Protein AF-A0AAU5W952-F1 (afdb_monomer_lite)

Structure (mmCIF, N/CA/C/O backbone):
data_AF-A0AAU5W952-F1
#
_entry.id   AF-A0AAU5W952-F1
#
loop_
_atom_site.group_PDB
_atom_site.id
_atom_site.type_symbol
_atom_site.label_atom_id
_atom_site.label_alt_id
_atom_site.label_comp_id
_atom_site.label_asym_id
_atom_site.label_entity_id
_atom_site.label_seq_id
_atom_site.pdbx_PDB_ins_code
_atom_site.Cartn_x
_atom_site.Cartn_y
_atom_site.Cartn_z
_atom_site.occupancy
_atom_site.B_iso_or_equiv
_atom_site.auth_seq_id
_atom_site.auth_comp_id
_atom_site.auth_asym_id
_atom_site.auth_atom_id
_atom_site.pdbx_PDB_model_num
ATOM 1 N N . MET A 1 1 ? 18.953 0.264 11.574 1.00 36.84 1 MET A N 1
ATOM 2 C CA . MET A 1 1 ? 18.766 -0.074 10.149 1.00 36.84 1 MET A CA 1
ATOM 3 C C . MET A 1 1 ? 18.154 -1.458 10.103 1.00 36.84 1 MET A C 1
ATOM 5 O O . MET A 1 1 ? 18.883 -2.439 10.081 1.00 36.84 1 MET A O 1
ATOM 9 N N . THR A 1 2 ? 16.836 -1.550 10.247 1.00 43.88 2 THR A N 1
ATOM 10 C CA . THR A 1 2 ? 16.136 -2.835 10.165 1.00 43.88 2 THR A CA 1
ATOM 11 C C . THR A 1 2 ? 15.652 -2.929 8.740 1.00 43.88 2 THR A C 1
ATOM 13 O O . THR A 1 2 ? 14.766 -2.181 8.336 1.00 43.88 2 THR A O 1
ATOM 16 N N . SER A 1 3 ? 16.355 -3.734 7.957 1.00 44.22 3 SER A N 1
ATOM 17 C CA . SER A 1 3 ? 16.050 -3.959 6.563 1.00 44.22 3 SER A CA 1
ATOM 18 C C . SER A 1 3 ? 14.567 -4.240 6.370 1.00 44.22 3 SER A C 1
ATOM 20 O O . SER A 1 3 ? 13.983 -5.133 6.985 1.00 44.22 3 SER A O 1
ATOM 22 N N . ALA A 1 4 ? 13.983 -3.470 5.469 1.00 56.25 4 ALA A N 1
ATOM 23 C CA . ALA A 1 4 ? 12.751 -3.780 4.783 1.00 56.25 4 ALA A CA 1
ATOM 24 C C . ALA A 1 4 ? 12.935 -5.022 3.874 1.00 56.25 4 ALA A C 1
ATOM 26 O O . ALA A 1 4 ? 12.763 -4.943 2.662 1.00 56.25 4 ALA A O 1
ATOM 27 N N . ASP A 1 5 ? 13.328 -6.166 4.443 1.00 61.19 5 ASP A N 1
ATOM 28 C CA . ASP A 1 5 ? 13.640 -7.424 3.737 1.00 61.19 5 ASP A CA 1
ATOM 29 C C . ASP A 1 5 ? 12.364 -8.223 3.408 1.00 61.19 5 ASP A C 1
ATOM 31 O O . ASP A 1 5 ? 12.259 -9.427 3.638 1.00 61.19 5 ASP A O 1
ATOM 35 N N . GLY A 1 6 ? 11.341 -7.540 2.898 1.00 66.19 6 GLY A N 1
ATOM 36 C CA . GLY A 1 6 ? 10.163 -8.183 2.322 1.00 66.19 6 GLY A CA 1
ATOM 37 C C . GLY A 1 6 ? 10.319 -8.363 0.810 1.00 66.19 6 GLY A C 1
ATOM 38 O O . GLY A 1 6 ? 11.065 -7.613 0.177 1.00 66.19 6 GLY A O 1
ATOM 39 N N . PRO A 1 7 ? 9.599 -9.312 0.183 1.00 84.56 7 PRO A N 1
ATOM 40 C CA . PRO A 1 7 ? 9.556 -9.378 -1.269 1.00 84.56 7 PRO A CA 1
ATOM 41 C C . PRO A 1 7 ? 8.957 -8.080 -1.825 1.00 84.56 7 PRO A C 1
ATOM 43 O O . PRO A 1 7 ? 7.871 -7.645 -1.430 1.00 84.56 7 PRO A O 1
ATOM 46 N N . TRP A 1 8 ? 9.686 -7.469 -2.752 1.00 87.31 8 TRP A N 1
ATOM 47 C CA . TRP A 1 8 ? 9.228 -6.316 -3.513 1.00 87.31 8 TRP A CA 1
ATOM 48 C C . TRP A 1 8 ? 8.293 -6.791 -4.623 1.00 87.31 8 TRP A C 1
ATOM 50 O O . TRP A 1 8 ? 8.650 -7.664 -5.413 1.00 87.31 8 TRP A O 1
ATOM 60 N N . ILE A 1 9 ? 7.093 -6.224 -4.683 1.00 89.44 9 ILE A N 1
ATOM 61 C CA . ILE A 1 9 ? 6.037 -6.632 -5.610 1.00 89.44 9 ILE A CA 1
ATOM 62 C C . ILE A 1 9 ? 5.669 -5.498 -6.557 1.00 89.44 9 ILE A C 1
ATOM 64 O O . ILE A 1 9 ? 5.713 -4.323 -6.201 1.00 89.44 9 ILE A O 1
ATOM 68 N N . ALA A 1 10 ? 5.280 -5.837 -7.783 1.00 90.38 10 ALA A N 1
ATOM 69 C CA . ALA A 1 10 ? 4.871 -4.836 -8.760 1.00 90.38 10 ALA A CA 1
ATOM 70 C C . ALA A 1 10 ? 3.585 -4.119 -8.322 1.00 90.38 10 ALA A C 1
ATOM 72 O O . ALA A 1 10 ? 2.711 -4.713 -7.689 1.00 90.38 10 ALA A O 1
ATOM 73 N N . GLY A 1 11 ? 3.410 -2.864 -8.752 1.00 87.12 11 GLY A N 1
ATOM 74 C CA . GLY A 1 11 ? 2.211 -2.077 -8.435 1.00 87.12 11 GLY A CA 1
ATOM 75 C C . GLY A 1 11 ? 0.884 -2.784 -8.737 1.00 87.12 11 GLY A C 1
ATOM 76 O O . GLY A 1 11 ? -0.073 -2.635 -7.983 1.00 87.12 11 GLY A O 1
ATOM 77 N N . ARG A 1 12 ? 0.816 -3.605 -9.794 1.00 88.50 12 ARG A N 1
ATOM 78 C CA . ARG A 1 12 ? -0.388 -4.394 -10.108 1.00 88.50 12 ARG A CA 1
ATOM 79 C C . ARG A 1 12 ? -0.727 -5.400 -9.005 1.00 88.50 12 ARG A C 1
ATOM 81 O O . ARG A 1 12 ? -1.893 -5.547 -8.660 1.00 88.50 12 ARG A O 1
ATOM 88 N N . GLU A 1 13 ? 0.276 -6.079 -8.465 1.00 89.38 13 GLU A N 1
ATOM 89 C CA . GLU A 1 13 ? 0.102 -7.054 -7.387 1.00 89.38 13 GLU A CA 1
ATOM 90 C C . GLU A 1 13 ? -0.234 -6.350 -6.070 1.00 89.38 13 GLU A C 1
ATOM 92 O O . GLU A 1 13 ? -1.189 -6.727 -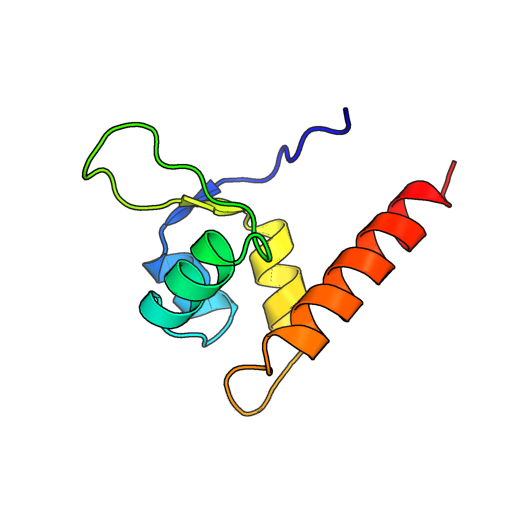5.399 1.00 89.38 13 GLU A O 1
ATOM 97 N N . ALA A 1 14 ? 0.457 -5.247 -5.767 1.00 88.00 14 ALA A N 1
ATOM 98 C CA . ALA A 1 14 ? 0.142 -4.385 -4.628 1.00 88.00 14 ALA A CA 1
ATOM 99 C C . ALA A 1 14 ? -1.311 -3.881 -4.664 1.00 88.00 14 ALA A C 1
ATOM 101 O O . ALA A 1 14 ? -2.011 -3.887 -3.651 1.00 88.00 14 ALA A O 1
ATOM 102 N N . SER A 1 15 ? -1.787 -3.498 -5.850 1.00 87.12 15 SER A N 1
ATOM 103 C CA . SER A 1 15 ? -3.175 -3.099 -6.078 1.00 87.12 15 SER A CA 1
ATOM 104 C C . SER A 1 15 ? -4.154 -4.253 -5.856 1.00 87.12 15 SER A C 1
ATOM 106 O O . SER A 1 15 ? -5.211 -4.043 -5.271 1.00 87.12 15 SER A O 1
ATOM 108 N N . GLY A 1 16 ? -3.794 -5.477 -6.255 1.00 88.00 16 GLY A N 1
ATOM 109 C CA . GLY A 1 16 ? -4.602 -6.671 -5.997 1.00 88.00 16 GLY A CA 1
ATOM 110 C C . GLY A 1 16 ? -4.716 -7.025 -4.511 1.00 88.00 16 GLY A C 1
ATOM 111 O O . GLY A 1 16 ? -5.786 -7.432 -4.074 1.00 88.00 16 GLY A O 1
ATOM 112 N N . ILE A 1 17 ? -3.645 -6.831 -3.736 1.00 86.62 17 ILE A N 1
ATOM 113 C CA . ILE A 1 17 ? -3.624 -7.096 -2.287 1.00 86.62 17 ILE A CA 1
ATOM 114 C C . ILE A 1 17 ? -4.437 -6.046 -1.525 1.00 86.62 17 ILE A C 1
ATOM 116 O O . ILE A 1 17 ? -5.240 -6.378 -0.660 1.00 86.62 17 ILE A O 1
ATOM 120 N N . THR A 1 18 ? -4.228 -4.770 -1.848 1.00 83.81 18 THR A N 1
ATOM 121 C CA . THR A 1 18 ? -4.804 -3.645 -1.095 1.00 83.81 18 THR A CA 1
ATOM 122 C C . THR A 1 18 ? -6.181 -3.206 -1.588 1.00 83.81 18 THR A C 1
ATOM 124 O O . THR A 1 18 ? -6.885 -2.491 -0.881 1.00 83.81 18 THR A O 1
ATOM 127 N N . GLY A 1 19 ? -6.548 -3.540 -2.829 1.00 85.69 19 GLY A N 1
ATOM 128 C CA . GLY A 1 19 ? -7.686 -2.937 -3.528 1.00 85.69 19 GLY A CA 1
ATOM 129 C C . GLY A 1 19 ? -7.461 -1.474 -3.940 1.00 85.69 19 GLY A C 1
ATOM 130 O O . GLY A 1 19 ? -8.374 -0.827 -4.452 1.00 85.69 19 GLY A O 1
ATOM 131 N N . ILE A 1 20 ? -6.260 -0.923 -3.728 1.00 84.75 20 ILE A N 1
ATOM 132 C CA . ILE A 1 20 ? -5.946 0.486 -3.982 1.00 84.75 20 ILE A CA 1
ATOM 133 C C . ILE A 1 20 ? -5.398 0.641 -5.406 1.00 84.75 20 ILE A C 1
ATOM 135 O O . ILE A 1 20 ? -4.512 -0.115 -5.809 1.00 84.75 20 ILE A O 1
ATOM 139 N N . PRO A 1 21 ? -5.855 1.631 -6.196 1.00 86.31 21 PRO A N 1
ATOM 140 C CA . PRO A 1 21 ? -5.310 1.871 -7.528 1.00 86.31 21 PRO A CA 1
ATOM 141 C C . PRO A 1 21 ? -3.817 2.222 -7.496 1.00 86.31 21 PRO A C 1
ATOM 143 O O . PRO A 1 21 ? -3.369 3.016 -6.670 1.00 86.31 21 PRO A O 1
ATOM 146 N N . THR A 1 22 ? -3.055 1.737 -8.476 1.00 85.88 22 THR A N 1
ATOM 147 C CA . THR A 1 22 ? -1.606 1.997 -8.606 1.00 85.88 22 THR A CA 1
ATOM 148 C C . THR A 1 22 ? -1.232 3.480 -8.609 1.00 85.88 22 THR A C 1
ATOM 150 O O . THR A 1 22 ? -0.200 3.852 -8.062 1.00 85.88 22 THR A O 1
ATOM 153 N N . LYS A 1 23 ? -2.082 4.352 -9.164 1.00 86.00 23 LYS A N 1
ATOM 154 C CA . LYS A 1 23 ? -1.884 5.813 -9.118 1.00 86.00 23 LYS A CA 1
ATOM 155 C C . LYS A 1 23 ? -1.928 6.379 -7.695 1.00 86.00 23 LYS A C 1
ATOM 157 O O . LYS A 1 23 ? -1.215 7.329 -7.395 1.00 86.00 23 LYS A O 1
ATOM 162 N N . VAL A 1 24 ? -2.766 5.814 -6.827 1.00 84.94 24 VAL A N 1
ATOM 163 C CA . VAL A 1 24 ? -2.859 6.229 -5.421 1.00 84.94 24 VAL A CA 1
ATOM 164 C C . VAL A 1 24 ? -1.628 5.746 -4.659 1.00 84.94 24 VAL A C 1
ATOM 166 O O . VAL A 1 24 ? -1.051 6.529 -3.913 1.00 84.94 24 VAL A O 1
ATOM 169 N N . LEU A 1 25 ? -1.169 4.517 -4.924 1.00 84.69 25 LEU A N 1
ATOM 170 C CA . LEU A 1 25 ? 0.089 3.999 -4.374 1.00 84.69 25 LEU A CA 1
ATOM 171 C C . LEU A 1 25 ? 1.286 4.871 -4.787 1.00 84.69 25 LEU A C 1
ATOM 173 O O . LEU A 1 25 ? 2.087 5.244 -3.940 1.00 84.69 25 LEU A O 1
ATOM 177 N N . ALA A 1 26 ? 1.379 5.273 -6.058 1.00 86.00 26 ALA A N 1
ATOM 178 C CA . ALA A 1 26 ? 2.413 6.206 -6.514 1.00 86.00 26 ALA A CA 1
ATOM 179 C C . ALA A 1 26 ? 2.344 7.551 -5.771 1.00 86.00 26 ALA A C 1
ATOM 181 O O . ALA A 1 26 ? 3.345 8.017 -5.250 1.00 86.00 26 ALA A O 1
ATOM 182 N N . ARG A 1 27 ? 1.150 8.134 -5.615 1.00 85.19 27 ARG A N 1
ATOM 183 C CA . ARG A 1 27 ? 0.984 9.383 -4.855 1.00 85.19 27 ARG A CA 1
ATOM 184 C C . ARG A 1 27 ? 1.392 9.249 -3.383 1.00 85.19 27 ARG A C 1
ATOM 186 O O . ARG A 1 27 ? 1.831 10.217 -2.770 1.00 85.19 27 ARG A O 1
ATOM 193 N N . TRP A 1 28 ? 1.176 8.086 -2.778 1.00 84.81 28 TRP A N 1
ATOM 194 C CA . TRP A 1 28 ? 1.573 7.834 -1.392 1.00 84.81 28 TRP A CA 1
ATOM 195 C C . TRP A 1 28 ? 3.075 7.659 -1.242 1.00 84.81 28 TRP A C 1
ATOM 197 O O . TRP A 1 28 ? 3.632 8.114 -0.247 1.00 84.81 28 TRP A O 1
ATOM 207 N N . GLU A 1 29 ? 3.720 7.047 -2.227 1.00 85.06 29 GLU A N 1
ATOM 208 C CA . GLU A 1 29 ? 5.174 6.988 -2.311 1.00 85.06 29 GLU A CA 1
ATOM 209 C C . GLU A 1 29 ? 5.778 8.387 -2.488 1.00 85.06 29 GLU A C 1
ATOM 211 O O . GLU A 1 29 ? 6.644 8.758 -1.704 1.00 85.06 29 GLU A O 1
ATOM 216 N N . GLU A 1 30 ? 5.258 9.212 -3.403 1.00 83.75 30 GLU A N 1
ATOM 217 C CA . GLU A 1 30 ? 5.685 10.614 -3.563 1.00 83.75 30 GLU A CA 1
ATOM 218 C C . GLU A 1 30 ? 5.510 11.430 -2.269 1.00 83.75 30 GLU A C 1
ATOM 220 O O . GLU A 1 30 ? 6.264 12.362 -1.994 1.00 83.75 30 GLU A O 1
ATOM 225 N N . ALA A 1 31 ? 4.522 11.071 -1.444 1.00 79.88 31 ALA A N 1
ATOM 226 C CA . ALA A 1 31 ? 4.286 11.670 -0.133 1.00 79.88 31 ALA A CA 1
ATOM 227 C C . ALA A 1 31 ? 5.142 11.060 1.001 1.00 79.88 31 ALA A C 1
ATOM 229 O O . ALA A 1 31 ? 5.003 11.484 2.153 1.00 79.88 31 ALA A O 1
ATOM 230 N N . GLY A 1 32 ? 5.985 10.063 0.707 1.00 81.50 32 GLY A N 1
ATOM 231 C CA . GLY A 1 32 ? 6.840 9.359 1.668 1.00 81.50 32 GLY A CA 1
ATOM 232 C C . GLY A 1 32 ? 6.075 8.500 2.678 1.00 81.50 32 GLY A C 1
ATOM 233 O O . GLY A 1 32 ? 6.531 8.320 3.803 1.00 81.50 32 GLY A O 1
ATOM 234 N N . VAL A 1 33 ? 4.870 8.041 2.326 1.00 81.38 33 VAL A N 1
ATOM 235 C CA . VAL A 1 33 ? 4.000 7.258 3.219 1.00 81.38 33 VAL A CA 1
ATOM 236 C C . VAL A 1 33 ? 4.246 5.762 3.093 1.00 81.38 33 VAL A C 1
ATOM 238 O O . VAL A 1 33 ? 4.112 5.058 4.086 1.00 81.38 33 VAL A O 1
ATOM 241 N N . ILE A 1 34 ? 4.589 5.288 1.898 1.00 83.31 34 ILE A N 1
ATOM 242 C CA . ILE A 1 34 ? 4.915 3.885 1.630 1.00 83.31 34 ILE A CA 1
ATOM 243 C C . ILE A 1 34 ? 6.282 3.801 0.962 1.00 83.31 34 ILE A C 1
ATOM 245 O O . ILE A 1 34 ? 6.691 4.721 0.250 1.00 83.31 34 ILE A O 1
ATOM 249 N N . SER A 1 35 ? 6.962 2.684 1.162 1.00 83.62 35 SER A N 1
ATOM 250 C CA . SER A 1 35 ? 8.246 2.398 0.547 1.00 83.62 35 SER A CA 1
ATOM 251 C C . SER A 1 35 ? 8.044 1.857 -0.867 1.00 83.62 35 SER A C 1
ATOM 253 O O . SER A 1 35 ? 7.296 0.898 -1.091 1.00 83.62 35 SER A O 1
ATOM 255 N N . ALA A 1 36 ? 8.766 2.428 -1.829 1.00 85.19 36 ALA A N 1
ATOM 256 C CA . ALA A 1 36 ? 8.893 1.847 -3.156 1.00 85.19 36 ALA A CA 1
ATOM 257 C C . ALA A 1 36 ? 10.348 1.837 -3.623 1.00 85.19 36 ALA A C 1
ATOM 259 O O . ALA A 1 36 ? 11.134 2.719 -3.281 1.00 85.19 36 ALA A O 1
ATOM 260 N N . LEU A 1 37 ? 10.681 0.850 -4.448 1.00 84.69 37 LEU A N 1
ATOM 261 C CA . LEU A 1 37 ? 11.910 0.806 -5.222 1.00 84.69 37 LEU A CA 1
ATOM 262 C C . LEU A 1 37 ? 11.619 1.112 -6.684 1.00 84.69 37 LEU A C 1
ATOM 264 O O . LEU A 1 37 ? 10.695 0.565 -7.294 1.00 84.69 37 LEU A O 1
ATOM 268 N N . GLN A 1 38 ? 12.481 1.939 -7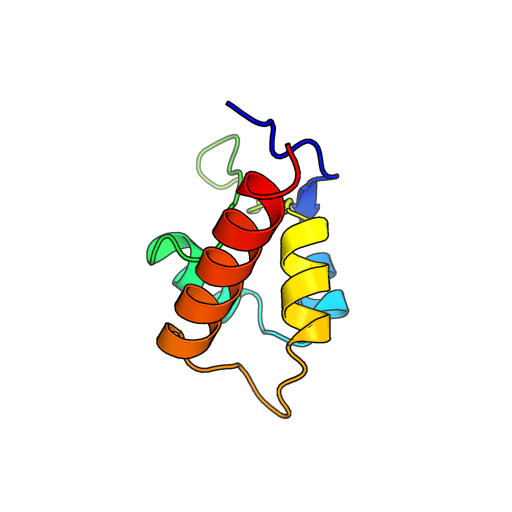.261 1.00 81.44 38 GLN A N 1
ATOM 269 C CA . GLN A 1 38 ? 12.588 2.128 -8.696 1.00 81.44 38 GLN A CA 1
ATOM 270 C C . GLN A 1 38 ? 14.070 2.039 -9.067 1.00 81.44 38 GLN A C 1
ATOM 272 O O . GLN A 1 38 ? 14.834 2.972 -8.850 1.00 81.44 38 GLN A O 1
ATOM 277 N N . ASN A 1 39 ? 14.485 0.879 -9.583 1.00 69.94 39 ASN A N 1
ATOM 278 C CA . ASN A 1 39 ? 15.904 0.588 -9.825 1.00 69.94 39 ASN A CA 1
ATOM 279 C C . ASN A 1 39 ? 16.510 1.400 -10.982 1.00 69.94 39 ASN A C 1
ATOM 281 O O . ASN A 1 39 ? 17.720 1.596 -11.011 1.00 69.94 39 ASN A O 1
ATOM 285 N N . VAL A 1 40 ? 15.692 1.849 -11.938 1.00 75.50 40 VAL A N 1
ATOM 286 C CA . VAL A 1 40 ? 16.110 2.691 -13.069 1.00 75.50 40 VAL A CA 1
ATOM 287 C C . VAL A 1 40 ? 15.007 3.677 -13.433 1.00 75.50 40 VAL A C 1
ATOM 289 O O . VAL A 1 40 ? 13.823 3.406 -13.217 1.00 75.50 40 VAL A O 1
ATOM 292 N N . GLU A 1 41 ? 15.385 4.806 -14.025 1.00 68.31 41 GLU A N 1
ATOM 293 C CA . GLU A 1 41 ? 14.435 5.767 -14.581 1.00 68.31 41 GLU A CA 1
ATOM 294 C C . GLU A 1 41 ? 13.529 5.051 -15.606 1.00 68.31 41 GLU A C 1
ATOM 296 O O . GLU A 1 41 ? 14.018 4.372 -16.508 1.00 68.31 41 GLU A O 1
ATOM 301 N N . ASN A 1 42 ? 12.206 5.151 -15.438 1.00 72.94 42 ASN A N 1
ATOM 302 C CA . ASN A 1 42 ? 11.168 4.423 -16.195 1.00 72.94 42 ASN A CA 1
ATOM 303 C C . ASN A 1 42 ? 10.965 2.928 -15.870 1.00 72.94 42 ASN A C 1
ATOM 305 O O . ASN A 1 42 ? 10.090 2.304 -16.474 1.00 72.94 42 ASN A O 1
ATOM 309 N N . ALA A 1 43 ? 11.673 2.337 -14.900 1.00 78.00 43 ALA A N 1
ATOM 310 C CA . ALA A 1 43 ? 11.293 1.004 -14.420 1.00 78.00 43 ALA A CA 1
ATOM 311 C C . ALA A 1 43 ? 9.943 1.027 -13.686 1.00 78.00 43 ALA A C 1
ATOM 313 O O . ALA A 1 43 ? 9.595 2.034 -13.055 1.00 78.00 43 ALA A O 1
ATOM 314 N N . PRO A 1 44 ? 9.193 -0.092 -13.714 1.00 79.19 44 PRO A N 1
ATOM 315 C CA . PRO A 1 44 ? 8.002 -0.245 -12.896 1.00 79.19 44 PRO A CA 1
ATOM 316 C C . PRO A 1 44 ? 8.355 -0.110 -11.410 1.00 79.19 44 PRO A C 1
ATOM 318 O O . PRO A 1 44 ? 9.302 -0.729 -10.927 1.00 79.19 44 PRO A O 1
ATOM 321 N N . ARG A 1 45 ? 7.563 0.691 -10.689 1.00 86.06 45 ARG A N 1
ATOM 322 C CA . ARG A 1 45 ? 7.690 0.856 -9.238 1.00 86.06 45 ARG A CA 1
ATOM 323 C C . ARG A 1 45 ? 7.346 -0.460 -8.540 1.00 86.06 45 ARG A C 1
ATOM 325 O O . ARG A 1 45 ? 6.296 -1.058 -8.809 1.00 86.06 45 ARG A O 1
ATOM 332 N N . LEU A 1 46 ? 8.233 -0.887 -7.651 1.00 89.62 46 LEU A N 1
ATOM 333 C CA . LEU A 1 46 ? 8.047 -2.049 -6.797 1.00 89.62 46 LEU A CA 1
ATOM 334 C C . LEU A 1 46 ? 7.741 -1.584 -5.378 1.00 89.62 46 LEU A C 1
ATOM 336 O O . LEU A 1 46 ? 8.385 -0.668 -4.887 1.00 89.62 46 LEU A O 1
ATOM 340 N N . TYR A 1 47 ? 6.792 -2.222 -4.715 1.00 88.88 47 TYR A N 1
ATOM 341 C CA . TYR A 1 47 ? 6.338 -1.873 -3.372 1.00 88.88 47 TYR A CA 1
ATOM 342 C C . TYR A 1 47 ? 6.650 -3.006 -2.403 1.00 88.88 47 TYR A C 1
ATOM 344 O O . TYR A 1 47 ? 6.677 -4.171 -2.801 1.00 88.88 47 TYR A O 1
ATOM 352 N N . LEU A 1 48 ? 6.856 -2.693 -1.128 1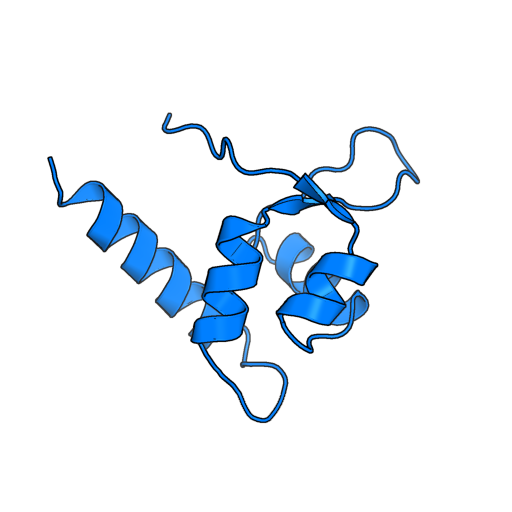.00 88.12 48 LEU A N 1
ATOM 353 C CA . LEU A 1 48 ? 7.051 -3.726 -0.113 1.00 88.12 48 LEU A CA 1
ATOM 354 C C . LEU A 1 48 ? 5.759 -4.502 0.121 1.00 88.12 48 LEU A C 1
ATOM 356 O O . LEU A 1 48 ? 4.783 -3.944 0.622 1.00 88.12 48 LEU A O 1
ATOM 360 N N . ARG A 1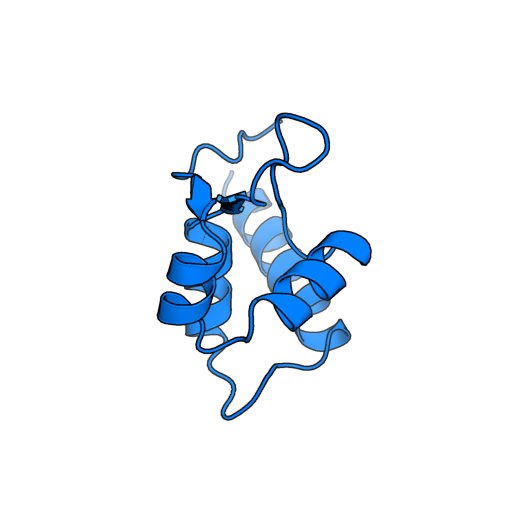 49 ? 5.771 -5.813 -0.143 1.00 86.25 49 ARG A N 1
ATOM 361 C CA . ARG A 1 49 ? 4.639 -6.686 0.197 1.00 86.25 49 ARG A CA 1
ATOM 362 C C . ARG A 1 49 ? 4.158 -6.538 1.651 1.00 86.25 49 ARG A C 1
ATOM 364 O O . ARG A 1 49 ? 2.955 -6.350 1.808 1.00 86.25 49 ARG A O 1
ATOM 371 N N . PRO A 1 50 ? 5.012 -6.556 2.697 1.00 83.69 50 PRO A N 1
ATOM 372 C CA . PRO A 1 50 ? 4.520 -6.465 4.076 1.00 83.69 50 PRO A CA 1
ATOM 373 C C . PRO A 1 50 ? 3.838 -5.126 4.397 1.00 83.69 50 PRO A C 1
ATOM 375 O O . PRO A 1 50 ? 2.939 -5.083 5.235 1.00 83.69 50 PRO A O 1
ATOM 378 N N . GLU A 1 51 ? 4.216 -4.029 3.728 1.00 82.69 51 GLU A N 1
ATOM 379 C CA . GLU A 1 51 ? 3.472 -2.767 3.834 1.00 82.69 51 GLU A CA 1
ATOM 380 C C . GLU A 1 51 ? 2.113 -2.873 3.139 1.00 82.69 51 GLU A C 1
ATOM 382 O O . GLU A 1 51 ? 1.114 -2.404 3.674 1.00 82.69 51 GLU A O 1
ATOM 387 N N . MET A 1 52 ? 2.049 -3.515 1.970 1.00 86.69 52 MET A N 1
ATOM 388 C CA . MET A 1 52 ? 0.790 -3.700 1.242 1.00 86.69 52 MET A CA 1
ATOM 389 C C . MET A 1 52 ? -0.188 -4.594 2.011 1.00 86.69 52 MET A C 1
ATOM 391 O O . MET A 1 52 ? -1.374 -4.290 2.074 1.00 86.69 52 MET A O 1
ATOM 395 N N . GLU A 1 53 ? 0.294 -5.651 2.659 1.00 84.62 53 GLU A N 1
ATOM 396 C CA . GLU A 1 53 ? -0.523 -6.491 3.543 1.00 84.62 53 GLU A CA 1
ATOM 397 C C . GLU A 1 53 ? -1.042 -5.691 4.747 1.00 84.62 53 GLU A C 1
ATOM 399 O O . GLU A 1 53 ? -2.231 -5.741 5.050 1.00 84.62 53 GLU A O 1
ATOM 404 N N . ALA A 1 54 ? -0.201 -4.851 5.362 1.00 79.94 54 ALA A N 1
ATOM 405 C CA . ALA A 1 54 ? -0.620 -3.945 6.436 1.00 79.94 54 ALA A CA 1
ATOM 406 C C . ALA A 1 54 ? -1.720 -2.964 6.002 1.00 79.94 54 ALA A C 1
ATOM 408 O O . ALA A 1 54 ? -2.623 -2.634 6.769 1.00 79.94 54 ALA A O 1
ATOM 409 N N . LEU A 1 55 ? -1.624 -2.462 4.770 1.00 79.38 55 LEU A N 1
ATOM 410 C CA . LEU A 1 55 ? -2.619 -1.571 4.181 1.00 79.38 55 LEU A CA 1
ATOM 411 C C . LEU A 1 55 ? -3.924 -2.303 3.870 1.00 79.38 55 LEU A C 1
ATOM 413 O O . LEU A 1 55 ? -4.992 -1.715 4.025 1.00 79.38 55 LEU A O 1
ATOM 417 N N . ALA A 1 56 ? -3.848 -3.570 3.461 1.00 82.12 56 ALA A N 1
ATOM 418 C CA . ALA A 1 56 ? -5.019 -4.416 3.271 1.00 82.12 56 ALA A CA 1
ATOM 419 C C . ALA A 1 56 ? -5.729 -4.695 4.607 1.00 82.12 56 ALA A C 1
ATOM 421 O O . ALA A 1 56 ? -6.951 -4.583 4.683 1.00 82.12 56 ALA A O 1
ATOM 422 N N . GLU A 1 57 ? -4.974 -4.965 5.679 1.00 77.31 57 GLU A N 1
ATOM 423 C CA . GLU A 1 57 ? -5.499 -5.126 7.045 1.00 77.31 57 GLU A CA 1
ATOM 424 C C . GLU A 1 57 ? -6.154 -3.853 7.586 1.00 77.31 57 GLU A C 1
ATOM 426 O O . GLU A 1 57 ? -7.138 -3.928 8.322 1.00 77.31 57 GLU A O 1
ATOM 431 N N . LEU A 1 58 ? -5.636 -2.675 7.211 1.00 71.69 58 LEU A N 1
ATOM 432 C CA . LEU A 1 58 ? -6.248 -1.394 7.568 1.00 71.69 58 LEU A CA 1
ATOM 433 C C . LEU A 1 58 ? -7.672 -1.262 7.004 1.00 71.69 58 LEU A C 1
ATOM 435 O O . LEU A 1 58 ? -8.448 -0.470 7.535 1.00 71.69 58 LEU A O 1
ATOM 439 N N . GLY A 1 59 ? -8.014 -2.057 5.981 1.00 58.88 59 GLY A N 1
ATOM 440 C CA . GLY A 1 59 ? -9.387 -2.425 5.661 1.00 58.88 59 GLY A CA 1
ATOM 441 C C . GLY A 1 59 ? -10.298 -1.221 5.503 1.00 58.88 59 GLY A C 1
ATOM 442 O O . GLY A 1 59 ? -11.168 -0.970 6.335 1.00 58.88 59 GLY A O 1
ATOM 443 N N . THR A 1 60 ? -10.118 -0.454 4.436 1.00 53.91 60 THR A N 1
ATOM 444 C CA . THR A 1 60 ? -11.012 0.662 4.146 1.00 53.91 60 THR A CA 1
ATOM 445 C C . THR A 1 60 ? -11.899 0.313 2.960 1.00 53.91 60 THR A C 1
ATOM 447 O O . THR A 1 60 ? -11.424 -0.127 1.917 1.00 53.91 60 THR A O 1
ATOM 450 N N . ALA A 1 61 ? -13.211 0.519 3.110 1.00 53.81 61 ALA A N 1
ATOM 451 C CA . ALA A 1 61 ? -14.229 0.387 2.060 1.00 53.81 61 ALA A CA 1
ATOM 452 C C . ALA A 1 61 ? -14.095 1.476 0.961 1.00 53.81 61 ALA A C 1
ATOM 454 O O . ALA A 1 61 ? -15.070 2.092 0.540 1.00 53.81 61 ALA A O 1
ATOM 455 N N . GLY A 1 62 ? -12.860 1.772 0.555 1.00 54.28 62 GLY A N 1
ATOM 456 C CA . GLY A 1 62 ? -12.412 2.902 -0.256 1.00 54.28 62 GLY A CA 1
ATOM 457 C C . GLY A 1 62 ? -10.948 3.229 0.072 1.00 54.28 62 GLY A C 1
ATOM 458 O O . GLY A 1 62 ? -10.444 2.750 1.081 1.00 54.28 62 GLY A O 1
ATOM 459 N N . PRO A 1 63 ? -10.220 4.015 -0.736 1.00 57.72 63 PRO A N 1
ATOM 460 C CA . PRO A 1 63 ? -8.835 4.366 -0.429 1.00 57.72 63 PRO A CA 1
ATOM 461 C C . PRO A 1 63 ? -8.766 5.152 0.899 1.00 57.72 63 PRO A C 1
ATOM 463 O O . PRO A 1 63 ? -9.442 6.177 1.027 1.00 57.72 63 PRO A O 1
ATOM 466 N N . PRO A 1 64 ? -7.978 4.703 1.895 1.00 64.81 64 PRO A N 1
ATOM 467 C CA . PRO A 1 64 ? -7.839 5.417 3.154 1.00 64.81 64 PRO A CA 1
ATOM 468 C C . PRO A 1 64 ? -7.252 6.809 2.911 1.00 64.81 64 PRO A C 1
ATOM 470 O O . PRO A 1 64 ? -6.408 7.016 2.037 1.00 64.81 64 PRO A O 1
ATOM 473 N N . ASN A 1 65 ? -7.662 7.783 3.720 1.00 68.62 65 ASN A N 1
ATOM 474 C CA . ASN A 1 65 ? -7.071 9.114 3.649 1.00 68.62 65 ASN A CA 1
ATOM 475 C C . ASN A 1 65 ? -5.595 9.059 4.084 1.00 68.62 65 ASN A C 1
ATOM 477 O O . ASN A 1 65 ? -5.272 8.512 5.139 1.00 68.62 65 ASN A O 1
ATOM 481 N N . LEU A 1 66 ? -4.716 9.691 3.297 1.00 66.38 66 LEU A N 1
ATOM 482 C CA . LEU A 1 66 ? -3.260 9.809 3.513 1.00 66.38 66 LEU A CA 1
ATOM 483 C C . LEU A 1 66 ? -2.828 9.996 4.989 1.00 66.38 66 LEU A C 1
ATOM 485 O O . LEU A 1 66 ? -1.913 9.302 5.436 1.00 66.38 66 LEU A O 1
ATOM 489 N N . PRO A 1 67 ? -3.473 10.872 5.790 1.00 71.81 67 PRO A N 1
ATOM 490 C CA . PRO A 1 67 ? -3.106 11.063 7.195 1.00 71.81 67 PRO A CA 1
ATOM 491 C C . PRO A 1 67 ? -3.361 9.836 8.083 1.00 71.81 67 PRO A C 1
ATOM 493 O O . PRO A 1 67 ? -2.611 9.602 9.031 1.00 71.81 67 PRO A O 1
ATOM 496 N N . ALA A 1 68 ? -4.406 9.055 7.794 1.00 71.81 68 ALA A N 1
ATOM 497 C CA . ALA A 1 68 ? -4.739 7.848 8.547 1.00 71.81 68 ALA A CA 1
ATOM 498 C C . ALA A 1 68 ? -3.702 6.748 8.292 1.00 71.81 68 ALA A C 1
ATOM 500 O O . ALA A 1 68 ? -3.211 6.142 9.242 1.00 71.81 68 ALA A O 1
ATOM 501 N N . VAL A 1 69 ? -3.302 6.574 7.027 1.00 73.00 69 VAL A N 1
ATOM 502 C CA . VAL A 1 69 ? -2.257 5.621 6.624 1.00 73.00 69 VAL A CA 1
ATOM 503 C C . VAL A 1 69 ? -0.932 5.951 7.298 1.00 73.00 69 VAL A C 1
ATOM 505 O O . VAL A 1 69 ? -0.332 5.101 7.949 1.00 73.00 69 VAL A O 1
ATOM 508 N N . ARG A 1 70 ? -0.514 7.220 7.230 1.00 71.88 70 ARG A N 1
ATOM 509 C CA . ARG A 1 70 ? 0.733 7.678 7.849 1.00 71.88 70 ARG A CA 1
ATOM 510 C C . ARG A 1 70 ? 0.741 7.469 9.364 1.00 71.88 70 ARG A C 1
ATOM 512 O O . ARG A 1 70 ? 1.751 7.048 9.920 1.00 71.88 70 ARG A O 1
ATOM 519 N N . ARG A 1 71 ? -0.380 7.739 10.045 1.00 75.75 71 ARG A N 1
ATOM 520 C CA . ARG A 1 71 ? -0.510 7.489 11.490 1.00 75.75 71 ARG A CA 1
ATOM 521 C C . ARG A 1 71 ? -0.431 5.995 11.810 1.00 75.75 71 ARG A C 1
ATOM 523 O O . ARG A 1 71 ? 0.207 5.631 12.792 1.00 75.75 71 ARG A O 1
ATOM 530 N N . TYR A 1 72 ? -1.070 5.151 11.006 1.00 73.06 72 TYR A N 1
ATOM 531 C CA . TYR A 1 72 ? -1.090 3.706 11.216 1.00 73.06 72 TYR A CA 1
ATOM 532 C C . TYR A 1 72 ? 0.294 3.074 11.026 1.00 73.06 72 TYR A C 1
ATOM 534 O O . TYR A 1 7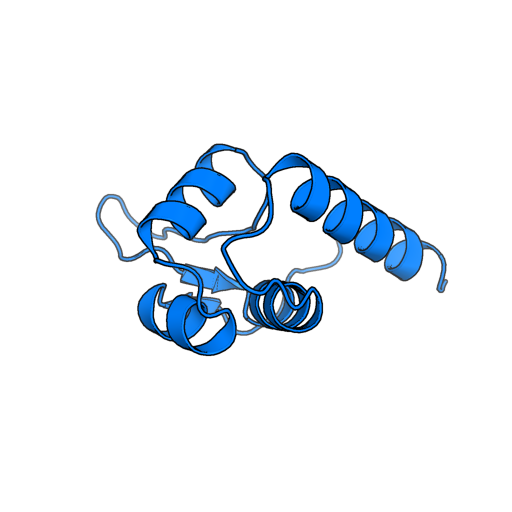2 ? 0.759 2.357 11.910 1.00 73.06 72 TYR A O 1
ATOM 542 N N . LEU A 1 73 ? 0.985 3.404 9.930 1.00 70.44 73 LEU A N 1
ATOM 543 C CA . LEU A 1 73 ? 2.332 2.899 9.652 1.00 70.44 73 LEU A CA 1
ATOM 544 C C . LEU A 1 73 ? 3.336 3.364 10.708 1.00 70.44 73 LEU A C 1
ATOM 546 O O . LEU A 1 73 ? 4.064 2.538 11.250 1.00 70.44 73 LEU A O 1
ATOM 550 N N . LYS A 1 74 ? 3.291 4.644 11.103 1.00 74.19 74 LYS A N 1
ATOM 551 C CA . LYS A 1 74 ? 4.128 5.159 12.196 1.00 74.19 74 LYS A CA 1
ATOM 552 C C . LYS A 1 74 ? 3.875 4.417 13.512 1.00 74.19 74 LYS A C 1
ATOM 554 O O . LYS A 1 74 ? 4.818 4.022 14.185 1.00 74.19 74 LYS A O 1
ATOM 559 N N . LYS A 1 75 ? 2.607 4.167 13.858 1.00 72.81 75 LYS A N 1
ATOM 560 C CA . LYS A 1 75 ? 2.248 3.414 15.069 1.00 72.81 75 LYS A CA 1
ATOM 561 C C . LYS A 1 75 ? 2.751 1.965 15.018 1.00 72.81 75 LYS A C 1
ATOM 563 O O . LYS A 1 75 ? 3.119 1.425 16.056 1.00 72.81 75 LYS A O 1
ATOM 568 N N . ARG A 1 76 ? 2.774 1.329 13.840 1.00 68.38 76 ARG A N 1
ATOM 569 C CA . ARG A 1 76 ? 3.336 -0.023 13.662 1.00 68.38 76 ARG A CA 1
ATOM 570 C C . ARG A 1 76 ? 4.858 -0.034 13.751 1.00 68.38 76 ARG A C 1
ATOM 572 O O . ARG A 1 76 ? 5.401 -0.961 14.337 1.00 68.38 76 ARG A O 1
ATOM 579 N N . GLU A 1 77 ? 5.530 0.976 13.206 1.00 67.50 77 GLU A N 1
ATOM 580 C CA . GLU A 1 77 ? 6.978 1.137 13.354 1.00 67.50 77 GLU A CA 1
ATOM 581 C C . GLU A 1 77 ? 7.347 1.304 14.834 1.00 67.50 77 GLU A C 1
ATOM 583 O O . GLU A 1 77 ? 8.167 0.554 15.348 1.00 67.50 77 GLU A O 1
ATOM 588 N N . GLU A 1 78 ? 6.654 2.184 15.561 1.00 65.44 78 GLU A N 1
ATOM 589 C CA . GLU A 1 78 ? 6.844 2.376 17.007 1.00 65.44 78 GLU A CA 1
ATOM 590 C C . GLU A 1 78 ? 6.535 1.098 17.814 1.00 65.44 78 GLU A C 1
ATOM 592 O O . GLU A 1 78 ? 7.287 0.736 18.719 1.00 65.44 78 GLU A O 1
ATOM 597 N N . ALA A 1 79 ? 5.469 0.367 17.465 1.00 63.22 79 ALA A N 1
ATOM 598 C CA . ALA A 1 79 ? 5.122 -0.902 18.110 1.00 63.22 79 ALA A CA 1
ATOM 599 C C . ALA A 1 79 ? 6.119 -2.034 17.793 1.00 63.22 79 ALA A C 1
ATOM 601 O O . ALA A 1 79 ? 6.372 -2.877 18.649 1.00 63.22 79 ALA A O 1
ATOM 602 N N . GLY A 1 80 ? 6.706 -2.044 16.593 1.00 52.44 80 GLY A N 1
ATOM 603 C CA . GLY A 1 80 ? 7.764 -2.978 16.199 1.00 52.44 80 GLY A CA 1
ATOM 604 C C . GLY A 1 80 ? 9.133 -2.630 16.792 1.00 52.44 80 GLY A C 1
ATOM 605 O O . GLY A 1 80 ? 9.947 -3.520 17.021 1.00 52.44 80 GLY A O 1
ATOM 606 N N . VAL A 1 81 ? 9.377 -1.352 17.095 1.00 51.91 81 VAL A N 1
ATOM 607 C CA . VAL A 1 81 ? 10.588 -0.875 17.783 1.00 51.91 81 VAL A CA 1
ATOM 608 C C . VAL A 1 81 ? 10.535 -1.166 19.290 1.00 51.91 81 VAL A C 1
ATOM 610 O O . VAL A 1 81 ? 11.580 -1.395 19.890 1.00 51.91 81 VAL A O 1
ATOM 613 N N . SER A 1 82 ? 9.345 -1.241 19.897 1.00 37.91 82 SER A N 1
ATOM 614 C CA . SER A 1 82 ? 9.165 -1.498 21.338 1.00 37.91 82 SER A CA 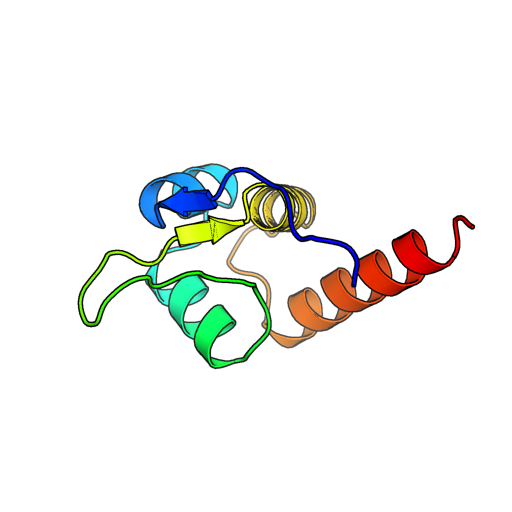1
ATOM 615 C C . SER A 1 82 ? 9.090 -2.986 21.735 1.00 37.91 82 SER A C 1
ATOM 617 O O . SER A 1 82 ? 8.714 -3.292 22.867 1.00 37.91 82 SER A O 1
ATOM 619 N N . ALA A 1 83 ? 9.429 -3.915 20.833 1.00 38.94 83 ALA A N 1
ATOM 620 C CA . ALA A 1 83 ? 9.512 -5.355 21.115 1.00 38.94 83 ALA A CA 1
ATOM 621 C C . ALA A 1 83 ? 10.964 -5.851 21.296 1.00 38.94 83 ALA A C 1
ATOM 623 O O . ALA A 1 83 ? 11.280 -6.998 20.968 1.00 38.94 83 ALA A O 1
ATOM 624 N N . ARG A 1 84 ? 11.858 -4.988 21.791 1.00 37.31 84 ARG A N 1
ATOM 625 C CA . ARG A 1 84 ? 13.224 -5.347 22.187 1.00 37.31 84 ARG A CA 1
ATOM 626 C C . ARG A 1 84 ? 13.570 -4.805 23.560 1.00 37.31 84 ARG A C 1
ATOM 628 O O . ARG A 1 84 ? 13.239 -3.629 23.816 1.00 37.31 84 ARG A O 1
#

pLDDT: mean 74.64, std 14.1, range [36.84, 90.38]

Radius of gyration: 12.64 Å; chains: 1; bounding box: 33×21×38 Å

Sequence (84 aa):
MTSADGPWIAGREASGITGIPTKVLARWEEAGVISALQNVENAPRLYLRPEMEALAELGTAGPPNLPAVRRYLKKREEAGVSAR

Secondary structure (DSSP, 8-state):
-----SPEEEHHHHHHHH---HHHHHHHHHTTSS-EE-SSTTPPPEEEHHHHHHHHHT--SSPPPHHHHHHHHHHHHHHHHT--

Foldseek 3Di:
DPDLPADWAFLVVLCVLQVDHSVVVVVLVVVVLFDWDDPDDPRTITGGPVLSNQNNVVPDPDRDDSVVSSVSVVVVVVVVVPPD